Protein AF-A0A1S6XXR6-F1 (afdb_monomer)

Radius of gyration: 15.2 Å; Cα contacts (8 Å, |Δi|>4): 34; chains: 1; bounding box: 36×37×29 Å

Sequence (88 aa):
MQQAIDRAREEGIEFALPAINPKTLRHSFAMHLFFNHVPPKVAQAYMGHERYESTEVYLKVFALDVAPQLGVTFSLDHRDYSHLLTRK

Nearest PDB structures (foldseek):
  6en0-assembly1_B  TM=7.479E-01  e=3.713E-01  Enterococcus faecalis
  6en1-assembly1_A  TM=7.917E-01  e=5.353E-01  Enterococcus faecalis
  6en2-assembly1_B  TM=7.881E-01  e=8.200E-01  Enterococcus faecalis
  6emy-assembly1_B  TM=7.494E-01  e=1.112E+00  Enterococcus faecalis

InterPro domains:
  IPR002104 Integrase, catalytic domain [PF00589] (3-61)
  IPR011010 DNA breaking-rejoining enzyme, catalytic core [SSF56349] (12-63)
  IPR013762 Integrase-like, catalytic domain superfamily [G3DSA:1.10.443.10] (1-64)

Organism: Enterobacter cloacae (NCBI:txid550)

Mean predicted aligned error: 8.78 Å

Solvent-accessible surface area (backbone atoms only — not comparable to full-atom values): 5668 Å² total; per-residue (Å²): 108,67,71,58,53,54,50,34,47,75,74,70,49,81,72,96,59,97,71,86,49,76,65,53,55,51,52,52,52,52,51,52,40,51,77,70,67,47,55,68,72,58,52,27,58,78,63,70,47,92,49,67,71,76,47,46,63,59,53,61,57,55,74,64,68,46,44,83,79,69,66,67,69,90,81,71,55,75,80,74,47,52,71,75,74,54,81,130

Secondary structure (DSSP, 8-state):
-HHHHHHHHHTT---SSS---HHHHHHHHHHHHHHTT--HHHHHHHTT-SSTHHHHHHHHHHTT--TTTTT------HHHHHHHHS--

Structure (mmCIF, N/CA/C/O backbone):
data_AF-A0A1S6XXR6-F1
#
_entry.id   AF-A0A1S6XXR6-F1
#
loop_
_atom_site.group_PDB
_atom_site.id
_atom_site.type_symbol
_atom_site.label_atom_id
_atom_site.label_alt_id
_atom_site.label_comp_id
_atom_site.label_asym_id
_atom_site.label_entity_id
_atom_site.label_se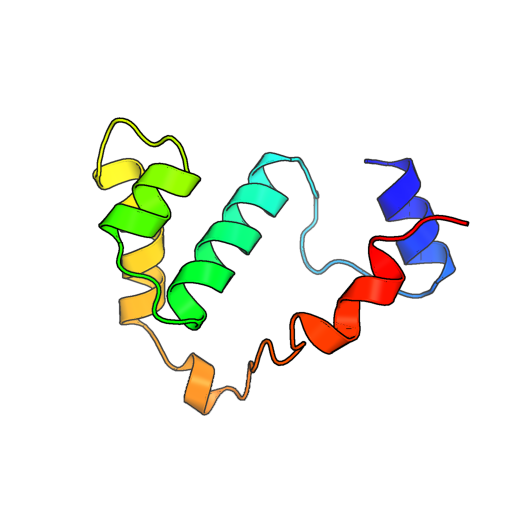q_id
_atom_site.pdbx_PDB_ins_code
_atom_site.Cartn_x
_atom_site.Cartn_y
_atom_site.Cartn_z
_atom_site.occupancy
_atom_site.B_iso_or_equiv
_atom_site.auth_seq_id
_atom_site.auth_comp_id
_atom_site.auth_asym_id
_atom_site.auth_atom_id
_atom_site.pdbx_PDB_model_num
ATOM 1 N N . MET A 1 1 ? -3.416 12.785 11.501 1.00 79.56 1 MET A N 1
ATOM 2 C CA . MET A 1 1 ? -3.360 11.321 11.700 1.00 79.56 1 MET A CA 1
ATOM 3 C C . MET A 1 1 ? -4.133 10.909 12.939 1.00 79.56 1 MET A C 1
ATOM 5 O O . MET A 1 1 ? -5.079 10.161 12.771 1.00 79.56 1 MET A O 1
ATOM 9 N N . GLN A 1 2 ? -3.835 11.471 14.118 1.00 85.50 2 GLN A N 1
ATOM 10 C CA . GLN A 1 2 ? -4.612 11.209 15.339 1.00 85.50 2 GLN A CA 1
ATOM 11 C C . GLN A 1 2 ? -6.120 11.439 15.150 1.00 85.50 2 GLN A C 1
ATOM 13 O O . GLN A 1 2 ? -6.892 10.515 15.329 1.00 85.50 2 GLN A O 1
ATOM 18 N N . GLN A 1 3 ? -6.509 12.589 14.590 1.00 88.69 3 GLN A N 1
ATOM 19 C CA . GLN A 1 3 ? -7.910 12.888 14.248 1.00 88.69 3 GLN A CA 1
ATOM 20 C C . GLN A 1 3 ? -8.600 11.820 13.379 1.00 88.69 3 GLN A C 1
ATOM 22 O O . GLN A 1 3 ? -9.793 11.587 13.517 1.00 88.69 3 GLN A O 1
ATOM 27 N N . ALA A 1 4 ? -7.867 11.180 12.461 1.00 85.88 4 ALA A N 1
ATOM 28 C CA . ALA A 1 4 ? -8.431 10.135 11.607 1.00 85.88 4 ALA A CA 1
ATOM 29 C C . ALA A 1 4 ? -8.601 8.813 12.370 1.00 85.88 4 ALA A C 1
ATOM 31 O O . ALA A 1 4 ? -9.547 8.082 12.108 1.00 85.88 4 ALA A O 1
ATOM 32 N N . ILE A 1 5 ? -7.701 8.529 13.317 1.00 88.06 5 ILE A N 1
ATOM 33 C CA . ILE A 1 5 ? -7.793 7.373 14.215 1.00 88.06 5 ILE A CA 1
ATOM 34 C C . ILE A 1 5 ? -8.967 7.560 15.179 1.00 88.06 5 ILE A C 1
ATOM 36 O O . ILE A 1 5 ? -9.761 6.641 15.346 1.00 88.06 5 ILE A O 1
ATOM 40 N N . ASP A 1 6 ? -9.111 8.753 15.758 1.00 90.75 6 ASP A N 1
ATOM 41 C CA . ASP A 1 6 ? -10.198 9.069 16.688 1.00 90.75 6 ASP A CA 1
ATOM 42 C C . ASP A 1 6 ? -11.560 8.930 15.991 1.00 90.75 6 ASP A C 1
ATOM 44 O O . ASP A 1 6 ? -12.447 8.249 16.497 1.00 90.75 6 ASP A O 1
ATOM 48 N N . ARG A 1 7 ? -11.689 9.462 14.769 1.00 91.50 7 ARG A N 1
ATOM 49 C CA . ARG A 1 7 ? -12.896 9.296 13.951 1.00 91.50 7 ARG A CA 1
ATOM 50 C C . ARG A 1 7 ? -13.183 7.833 13.603 1.00 91.50 7 ARG A C 1
ATOM 52 O O . ARG A 1 7 ? -14.323 7.399 13.708 1.00 91.50 7 ARG A O 1
ATOM 59 N N . ALA A 1 8 ? -12.172 7.070 13.186 1.00 88.94 8 ALA A N 1
ATOM 60 C CA . ALA A 1 8 ? -12.346 5.646 12.894 1.00 88.94 8 ALA A CA 1
ATOM 61 C C . ALA A 1 8 ? -12.881 4.898 14.126 1.00 88.94 8 ALA A C 1
ATOM 63 O O . ALA A 1 8 ? -13.806 4.099 14.012 1.00 88.94 8 ALA A O 1
ATOM 64 N N . ARG A 1 9 ? -12.371 5.234 15.315 1.00 90.19 9 ARG A N 1
ATOM 65 C CA . ARG A 1 9 ? -12.839 4.671 16.581 1.00 90.19 9 ARG A CA 1
ATOM 66 C C . ARG A 1 9 ? -14.289 5.045 16.899 1.00 90.19 9 ARG A C 1
ATOM 68 O O . ARG A 1 9 ? -15.039 4.185 17.350 1.00 90.19 9 ARG A O 1
ATOM 75 N N . GLU A 1 10 ? -14.696 6.290 16.655 1.00 94.06 10 GLU A N 1
ATOM 76 C CA . GLU A 1 10 ? -16.099 6.723 16.780 1.00 94.06 10 GLU A CA 1
ATOM 77 C C . GLU A 1 10 ? -17.027 5.951 15.828 1.00 94.06 10 GLU A C 1
ATOM 79 O O . GLU A 1 10 ? -18.155 5.623 16.190 1.00 94.06 10 GLU A O 1
ATOM 84 N N . GLU A 1 11 ? -16.533 5.604 14.639 1.00 93.31 11 GLU A N 1
ATOM 85 C CA . GLU A 1 11 ? -17.228 4.776 13.646 1.00 93.31 11 GLU A CA 1
ATOM 86 C C . GLU A 1 11 ? -17.150 3.260 13.959 1.00 93.31 11 GLU A C 1
ATOM 88 O O . GLU A 1 11 ? -17.663 2.442 13.196 1.00 93.31 11 GLU A O 1
ATOM 93 N N . GLY A 1 12 ? -16.541 2.860 15.086 1.00 90.69 12 GLY A N 1
ATOM 94 C CA . GLY A 1 12 ? -16.403 1.460 15.509 1.00 90.69 12 GLY A CA 1
ATOM 95 C C . GLY A 1 12 ? -15.319 0.668 14.766 1.00 90.69 12 GLY A C 1
ATOM 96 O O . GLY A 1 12 ? -15.293 -0.561 14.836 1.00 90.69 12 GLY A O 1
ATOM 97 N N . ILE A 1 13 ? -14.430 1.354 14.046 1.00 87.56 13 ILE A N 1
ATOM 98 C CA . ILE A 1 13 ? -13.323 0.770 13.287 1.00 87.56 13 ILE A CA 1
ATOM 99 C C . ILE A 1 13 ? -12.071 0.743 14.173 1.00 87.56 13 ILE A C 1
ATOM 101 O O . ILE A 1 13 ? -11.505 1.782 14.515 1.00 87.56 13 ILE A O 1
ATOM 105 N N . GLU A 1 14 ? -11.604 -0.459 14.506 1.00 85.75 14 GLU A N 1
ATOM 106 C CA . GLU A 1 14 ? -10.372 -0.691 15.269 1.00 85.75 14 GLU A CA 1
ATOM 107 C C . GLU A 1 14 ? -9.232 -1.130 14.337 1.00 85.75 14 GLU A C 1
ATOM 109 O O . GLU A 1 14 ? -9.411 -1.965 13.445 1.00 85.75 14 GLU A O 1
ATOM 114 N N . PHE A 1 15 ? -8.031 -0.588 14.547 1.00 83.88 15 PHE A N 1
ATOM 115 C CA . PHE A 1 15 ? -6.851 -0.983 13.779 1.00 83.88 15 PHE A CA 1
ATOM 116 C C . PHE A 1 15 ? -6.101 -2.115 14.485 1.00 83.88 15 PHE A C 1
ATOM 118 O O . PHE A 1 15 ? -5.789 -2.027 15.667 1.00 83.88 15 PHE A O 1
ATOM 125 N N . ALA A 1 16 ? -5.710 -3.148 13.736 1.00 85.31 16 ALA A N 1
ATOM 126 C CA . ALA A 1 16 ? -4.962 -4.288 14.280 1.00 85.31 16 ALA A CA 1
ATOM 127 C C . ALA A 1 16 ? -3.525 -3.947 14.729 1.00 85.31 16 ALA A C 1
ATOM 129 O O . ALA A 1 16 ? -2.880 -4.740 15.413 1.00 85.31 16 ALA A O 1
ATOM 130 N N . LEU A 1 17 ? -2.993 -2.795 14.313 1.00 85.50 17 LEU A N 1
ATOM 131 C CA . LEU A 1 17 ? -1.633 -2.373 14.637 1.00 85.50 17 LEU A CA 1
ATOM 132 C C . LEU A 1 17 ? -1.642 -1.381 15.808 1.00 85.50 17 LEU A C 1
ATOM 134 O O . LEU A 1 17 ? -2.442 -0.447 15.799 1.00 85.50 17 LEU A O 1
ATOM 138 N N . PRO A 1 18 ? -0.698 -1.502 16.761 1.00 84.50 18 PRO A N 1
ATOM 139 C CA . PRO A 1 18 ? -0.675 -0.682 17.975 1.00 84.50 18 PRO A CA 1
ATOM 140 C C . PRO A 1 18 ? -0.369 0.798 17.708 1.00 84.50 18 PRO A C 1
ATOM 142 O O . PRO A 1 18 ? -0.695 1.657 18.521 1.00 84.50 18 PRO A O 1
ATOM 145 N N . ALA A 1 19 ? 0.2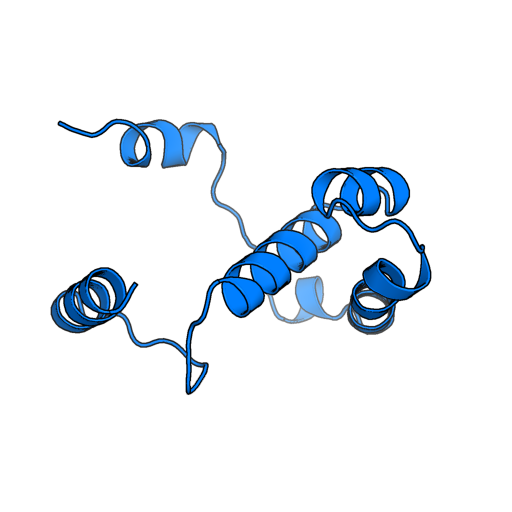75 1.109 16.580 1.00 86.75 19 ALA A N 1
ATOM 146 C CA . ALA A 1 19 ? 0.553 2.474 16.160 1.00 86.75 19 ALA A CA 1
ATOM 147 C C . ALA A 1 19 ? 0.445 2.599 14.639 1.00 86.75 19 ALA A C 1
ATOM 149 O O . ALA A 1 19 ? 1.143 1.910 13.886 1.00 86.75 19 ALA A O 1
ATOM 150 N N . ILE A 1 20 ? -0.393 3.530 14.184 1.00 89.69 20 ILE A N 1
ATOM 151 C CA . ILE A 1 20 ? -0.483 3.897 12.772 1.00 89.69 20 ILE A CA 1
ATOM 152 C C . ILE A 1 20 ? 0.334 5.170 12.570 1.00 89.69 20 ILE A C 1
ATOM 154 O O . ILE A 1 20 ? 0.049 6.215 13.151 1.00 89.69 20 ILE A O 1
ATOM 158 N N . ASN A 1 21 ? 1.357 5.084 11.726 1.00 90.69 21 ASN A N 1
ATOM 159 C CA . ASN A 1 21 ? 2.166 6.221 11.297 1.00 90.69 21 ASN A CA 1
ATOM 160 C C . ASN A 1 21 ? 2.236 6.255 9.754 1.00 90.69 21 ASN A C 1
ATOM 162 O O . ASN A 1 21 ? 1.824 5.290 9.100 1.00 90.69 21 ASN A O 1
ATOM 166 N N . PRO A 1 22 ? 2.737 7.339 9.134 1.00 90.56 22 PRO A N 1
ATOM 167 C CA . PRO A 1 22 ? 2.771 7.444 7.673 1.00 90.56 22 PRO A CA 1
ATOM 168 C C . PRO A 1 22 ? 3.519 6.291 6.986 1.00 90.56 22 PRO A C 1
ATOM 170 O O . PRO A 1 22 ? 3.158 5.879 5.885 1.00 90.56 22 PRO A O 1
ATOM 173 N N . LYS A 1 23 ? 4.536 5.724 7.646 1.00 90.88 23 LYS A N 1
ATOM 174 C CA . LYS A 1 23 ? 5.291 4.580 7.131 1.00 90.88 23 LYS A CA 1
ATOM 175 C C . LYS A 1 23 ? 4.458 3.294 7.154 1.00 90.88 23 LYS A C 1
ATOM 177 O O . LYS A 1 23 ? 4.532 2.533 6.196 1.00 90.88 23 LYS A O 1
ATOM 182 N N . THR A 1 24 ? 3.607 3.091 8.162 1.00 90.56 24 THR A N 1
ATOM 183 C CA . THR A 1 24 ? 2.625 1.992 8.194 1.00 90.56 24 THR A CA 1
ATOM 184 C C . THR A 1 24 ? 1.713 2.021 6.964 1.00 90.56 24 THR A C 1
ATOM 186 O O . THR A 1 24 ? 1.538 0.998 6.307 1.00 90.56 24 THR A O 1
ATOM 189 N N . LEU A 1 25 ? 1.196 3.200 6.600 1.00 88.50 25 LEU A N 1
ATOM 190 C CA . LEU A 1 25 ? 0.355 3.368 5.407 1.00 88.50 25 LEU A CA 1
ATOM 191 C C . LEU A 1 25 ? 1.139 3.151 4.104 1.00 88.50 25 LEU A C 1
ATOM 193 O O . LEU A 1 25 ? 0.625 2.583 3.145 1.00 88.50 25 LEU A O 1
ATOM 197 N N . ARG A 1 26 ? 2.413 3.557 4.065 1.00 91.19 26 ARG A N 1
ATOM 198 C CA . ARG A 1 26 ? 3.296 3.268 2.925 1.00 91.19 26 ARG A CA 1
ATOM 199 C C . ARG A 1 26 ? 3.501 1.761 2.744 1.00 91.19 26 ARG A C 1
ATOM 201 O O . ARG A 1 26 ? 3.449 1.275 1.618 1.00 91.19 26 ARG A O 1
ATOM 208 N N . HIS A 1 27 ? 3.707 1.030 3.840 1.00 90.12 27 HIS A N 1
ATOM 209 C CA . HIS A 1 27 ? 3.843 -0.426 3.820 1.00 90.12 27 HIS A CA 1
ATOM 210 C C . HIS A 1 27 ? 2.556 -1.114 3.347 1.00 90.12 27 HIS A C 1
ATOM 212 O O . HIS A 1 27 ? 2.631 -2.014 2.511 1.00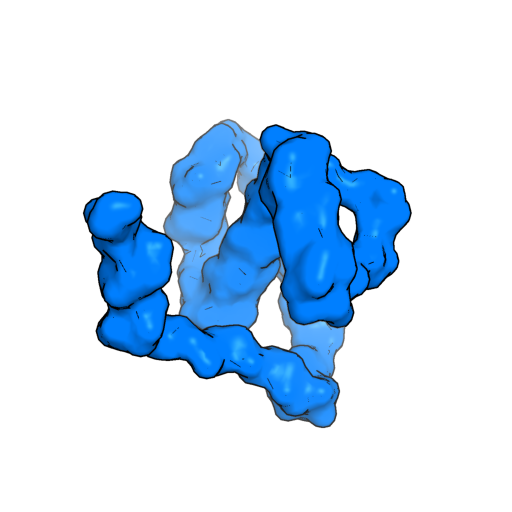 90.12 27 HIS A O 1
ATOM 218 N N . SER A 1 28 ? 1.384 -0.679 3.825 1.00 88.25 28 SER A N 1
ATOM 219 C CA . SER A 1 28 ? 0.110 -1.257 3.382 1.00 88.25 28 SER A CA 1
ATOM 220 C C . SER A 1 28 ? -0.142 -1.003 1.896 1.00 88.25 28 SER A C 1
ATOM 222 O O . SER A 1 28 ? -0.547 -1.926 1.192 1.00 88.25 28 SER A O 1
ATOM 224 N N . PHE A 1 29 ? 0.167 0.193 1.391 1.00 90.38 29 PHE A N 1
ATOM 225 C CA . PHE A 1 29 ? 0.066 0.504 -0.035 1.00 90.38 29 PHE A CA 1
ATOM 226 C C . PHE A 1 29 ? 0.997 -0.372 -0.889 1.00 90.38 29 PHE A C 1
ATOM 228 O O . PHE A 1 29 ? 0.554 -0.930 -1.891 1.00 90.38 29 PHE A O 1
ATOM 235 N N . ALA A 1 30 ? 2.251 -0.576 -0.473 1.00 90.69 30 ALA A N 1
ATOM 236 C CA . ALA A 1 30 ? 3.167 -1.479 -1.172 1.00 90.69 30 ALA A CA 1
ATOM 237 C C . ALA A 1 30 ? 2.622 -2.916 -1.242 1.00 90.69 30 ALA A C 1
ATOM 239 O O . ALA A 1 30 ? 2.611 -3.513 -2.316 1.00 90.69 30 ALA A O 1
ATOM 240 N N . MET A 1 31 ? 2.112 -3.449 -0.126 1.00 88.62 31 MET A N 1
ATOM 241 C CA . MET A 1 31 ? 1.492 -4.779 -0.098 1.00 88.62 31 MET A CA 1
ATOM 242 C C . MET A 1 31 ? 0.288 -4.883 -1.041 1.00 88.62 31 MET A C 1
ATOM 244 O O . MET A 1 31 ? 0.169 -5.876 -1.752 1.00 88.62 31 MET A O 1
ATOM 248 N N . HIS A 1 32 ? -0.562 -3.852 -1.112 1.00 85.38 32 HIS A N 1
ATOM 249 C CA . HIS A 1 32 ? -1.691 -3.831 -2.050 1.00 85.38 32 HIS A CA 1
ATOM 250 C C . HIS A 1 32 ? -1.233 -3.907 -3.509 1.00 85.38 32 HIS A C 1
ATOM 252 O O . HIS A 1 32 ? -1.842 -4.630 -4.293 1.00 85.38 32 HIS A O 1
ATOM 258 N N . LEU A 1 33 ? -0.159 -3.203 -3.882 1.00 87.38 33 LEU A N 1
ATOM 259 C CA . LEU A 1 33 ? 0.396 -3.288 -5.236 1.00 87.38 33 LEU A CA 1
ATOM 260 C C . LEU A 1 33 ? 0.844 -4.721 -5.561 1.00 87.38 33 LEU A C 1
ATOM 262 O O . LEU A 1 33 ? 0.526 -5.230 -6.633 1.00 87.38 33 LEU A O 1
ATOM 266 N N . PHE A 1 34 ? 1.524 -5.397 -4.633 1.00 84.88 34 PHE A N 1
ATOM 267 C CA . PHE A 1 34 ? 1.976 -6.775 -4.848 1.00 84.88 34 PHE A CA 1
ATOM 268 C C . PHE A 1 34 ? 0.831 -7.788 -4.899 1.00 84.88 34 PHE A C 1
ATOM 270 O O . PHE A 1 34 ? 0.841 -8.652 -5.772 1.00 84.88 34 PHE A O 1
ATOM 277 N N . PHE A 1 35 ? -0.186 -7.651 -4.043 1.00 80.62 35 PHE A N 1
ATOM 278 C CA . PHE A 1 35 ? -1.387 -8.492 -4.110 1.00 80.62 35 PHE A CA 1
ATOM 279 C C . PHE A 1 35 ? -2.183 -8.298 -5.405 1.00 80.62 35 PHE A C 1
ATOM 281 O O . PHE A 1 35 ? -2.835 -9.227 -5.862 1.00 80.62 35 PHE A O 1
ATOM 288 N N . ASN A 1 36 ? -2.084 -7.126 -6.035 1.00 81.81 36 ASN A N 1
ATOM 289 C CA . ASN A 1 36 ? -2.647 -6.862 -7.363 1.00 81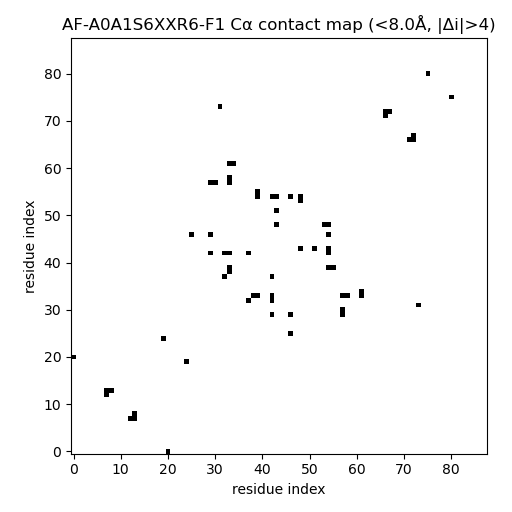.81 36 ASN A CA 1
ATOM 290 C C . ASN A 1 36 ? -1.653 -7.157 -8.503 1.00 81.81 36 ASN A C 1
ATOM 292 O O . ASN A 1 36 ? -1.815 -6.661 -9.617 1.00 81.81 36 ASN A O 1
ATOM 296 N N . HIS A 1 37 ? -0.609 -7.946 -8.232 1.00 82.44 37 HIS A N 1
ATOM 297 C CA . HIS A 1 37 ? 0.385 -8.402 -9.208 1.00 82.44 37 HIS A CA 1
ATOM 298 C C . HIS A 1 37 ? 1.117 -7.276 -9.957 1.00 82.44 37 HIS A C 1
ATOM 300 O O . HIS A 1 37 ? 1.583 -7.460 -11.086 1.00 82.44 37 HIS A O 1
ATOM 306 N N . VAL A 1 38 ? 1.264 -6.102 -9.335 1.00 87.31 38 VAL A 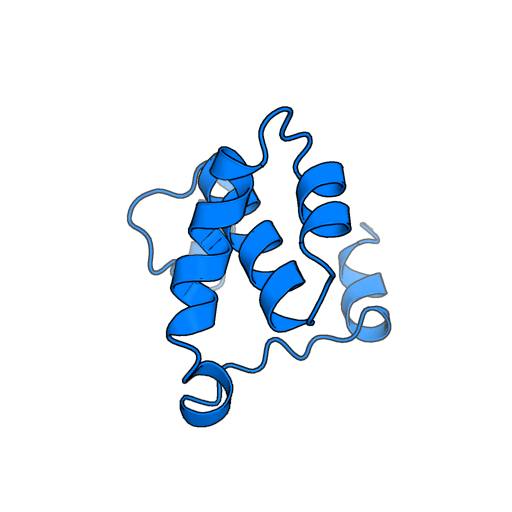N 1
ATOM 307 C CA . VAL A 1 38 ? 2.056 -5.010 -9.907 1.00 87.31 38 VAL A CA 1
ATOM 308 C C . VAL A 1 38 ? 3.531 -5.432 -9.966 1.00 87.31 38 VAL A C 1
ATOM 310 O O . VAL A 1 38 ? 4.080 -5.887 -8.958 1.00 87.31 38 VAL A O 1
ATOM 313 N N . PRO A 1 39 ? 4.219 -5.254 -11.111 1.00 89.12 39 PRO A N 1
ATOM 314 C CA . PRO A 1 39 ? 5.616 -5.647 -11.240 1.00 89.12 39 PRO A CA 1
ATOM 315 C C . PRO A 1 39 ? 6.521 -4.952 -10.207 1.00 89.12 39 PRO A C 1
ATOM 317 O O . PRO A 1 39 ? 6.394 -3.738 -10.005 1.00 89.12 39 PRO A O 1
ATOM 320 N N . PRO A 1 40 ? 7.513 -5.651 -9.618 1.00 89.38 40 PRO A N 1
ATOM 321 C CA . PRO A 1 40 ? 8.350 -5.099 -8.548 1.00 89.38 40 PRO A CA 1
ATOM 322 C C . PRO A 1 40 ? 9.062 -3.795 -8.902 1.00 89.38 40 PRO A C 1
ATOM 324 O O . PRO A 1 40 ? 9.184 -2.909 -8.064 1.00 89.38 40 PRO A O 1
ATOM 327 N N . LYS A 1 41 ? 9.481 -3.639 -10.161 1.00 91.25 41 LYS A N 1
ATOM 328 C CA . LYS A 1 41 ? 10.132 -2.418 -10.653 1.00 91.25 41 LYS A CA 1
ATOM 329 C C . LYS A 1 41 ? 9.187 -1.209 -10.670 1.00 91.25 41 LYS A C 1
ATOM 331 O O . LYS A 1 41 ? 9.619 -0.089 -10.412 1.00 91.25 41 LYS A O 1
ATOM 336 N N . VAL A 1 42 ? 7.901 -1.431 -10.948 1.00 92.69 42 VAL A N 1
ATOM 337 C CA . VAL A 1 42 ? 6.869 -0.382 -10.925 1.00 92.69 42 VAL A CA 1
ATOM 338 C C . VAL A 1 42 ? 6.538 -0.017 -9.481 1.00 92.69 42 VAL A C 1
ATOM 340 O O . VAL A 1 42 ? 6.537 1.162 -9.131 1.00 92.69 42 VAL A O 1
ATOM 343 N N . ALA A 1 43 ? 6.358 -1.020 -8.617 1.00 91.00 43 ALA A N 1
ATOM 344 C CA . ALA A 1 43 ? 6.162 -0.798 -7.189 1.00 91.00 43 ALA A CA 1
ATOM 345 C C . ALA A 1 43 ? 7.351 -0.044 -6.565 1.00 91.00 43 ALA A C 1
ATOM 347 O O . ALA A 1 43 ? 7.144 0.919 -5.834 1.00 91.00 43 ALA A O 1
ATOM 348 N N . GLN A 1 44 ? 8.592 -0.400 -6.914 1.00 93.56 44 GLN A N 1
ATOM 349 C CA . GLN A 1 44 ? 9.801 0.312 -6.486 1.00 93.56 44 GLN A CA 1
ATOM 350 C C . GLN A 1 44 ? 9.764 1.797 -6.874 1.00 93.56 44 GLN A C 1
ATOM 352 O O . GLN A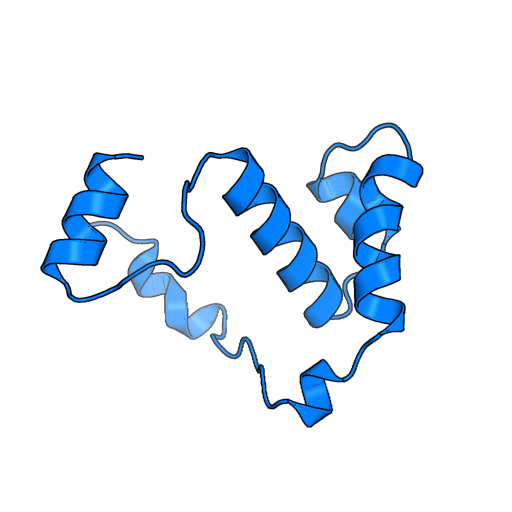 1 44 ? 10.089 2.651 -6.047 1.00 93.56 44 GLN A O 1
ATOM 357 N N . ALA A 1 45 ? 9.353 2.107 -8.108 1.00 93.88 45 ALA A N 1
ATOM 358 C CA . ALA A 1 45 ? 9.240 3.480 -8.590 1.00 93.88 45 ALA A CA 1
ATOM 359 C C . ALA A 1 45 ? 8.173 4.270 -7.815 1.00 93.88 45 ALA A C 1
ATOM 361 O O . ALA A 1 45 ? 8.456 5.370 -7.342 1.00 93.88 45 ALA A O 1
ATOM 362 N N . TYR A 1 46 ? 6.986 3.694 -7.591 1.00 93.19 46 TYR A N 1
ATOM 363 C CA . TYR A 1 46 ? 5.955 4.312 -6.742 1.00 93.19 46 TYR A CA 1
ATOM 364 C C . TYR A 1 46 ? 6.414 4.490 -5.294 1.00 93.19 46 TYR A C 1
ATOM 366 O O . TYR A 1 46 ? 6.038 5.452 -4.625 1.00 93.19 46 TYR A O 1
ATOM 374 N N . MET A 1 47 ? 7.260 3.583 -4.810 1.00 90.88 47 MET A N 1
ATOM 375 C CA . MET A 1 47 ? 7.880 3.656 -3.494 1.00 90.88 47 MET A CA 1
ATOM 376 C C . MET A 1 47 ? 9.082 4.595 -3.440 1.00 90.88 47 MET A C 1
ATOM 378 O O . MET A 1 47 ? 9.645 4.748 -2.361 1.00 90.88 47 MET A O 1
ATOM 382 N N . GLY A 1 48 ? 9.509 5.222 -4.539 1.00 93.00 48 GLY A N 1
ATOM 383 C CA . GLY A 1 48 ? 10.680 6.106 -4.553 1.00 93.00 48 GLY A CA 1
ATOM 384 C C . GLY A 1 48 ? 11.934 5.469 -3.942 1.00 93.00 48 GLY A C 1
ATOM 385 O O . GLY A 1 48 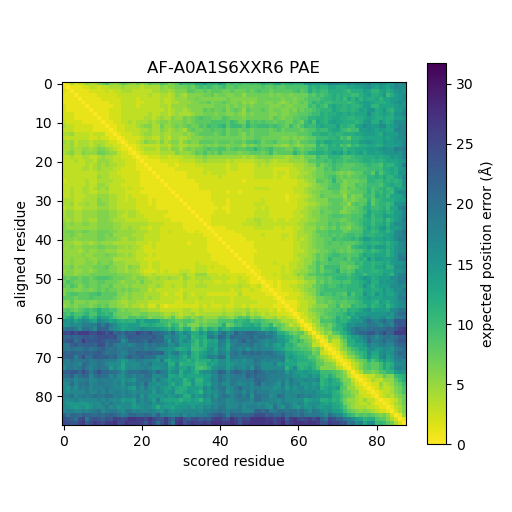? 12.736 6.162 -3.321 1.00 93.00 48 GLY A O 1
ATOM 386 N N . HIS A 1 49 ? 12.062 4.143 -4.025 1.00 94.81 49 HIS A N 1
ATOM 387 C CA . HIS A 1 49 ? 13.181 3.416 -3.441 1.00 94.81 49 HIS A CA 1
ATOM 388 C C . HIS A 1 49 ? 14.356 3.424 -4.418 1.00 94.81 49 HIS A C 1
ATOM 390 O O . HIS A 1 49 ? 14.286 2.830 -5.495 1.00 94.81 49 HIS A O 1
ATOM 396 N N . GLU A 1 50 ? 15.456 4.054 -4.014 1.00 93.00 50 GLU A N 1
ATOM 397 C CA . GLU A 1 50 ? 16.704 4.077 -4.784 1.00 93.00 50 GLU A CA 1
ATOM 398 C C . GLU A 1 50 ? 17.275 2.664 -4.980 1.00 93.00 50 GLU A C 1
ATOM 400 O O . GLU A 1 50 ? 17.755 2.309 -6.054 1.00 93.00 50 GLU A O 1
ATOM 405 N N . ARG A 1 51 ? 17.164 1.834 -3.940 1.00 91.88 51 ARG A N 1
ATOM 406 C CA . ARG A 1 51 ? 17.720 0.482 -3.870 1.00 91.88 51 ARG A CA 1
ATOM 407 C C . ARG A 1 51 ? 16.627 -0.577 -3.948 1.00 91.88 51 ARG A C 1
ATOM 409 O O . ARG A 1 51 ? 15.585 -0.446 -3.299 1.00 91.88 51 ARG A O 1
ATOM 416 N N . TYR A 1 52 ? 16.874 -1.644 -4.703 1.00 87.75 52 TYR A N 1
ATOM 417 C CA . TYR A 1 52 ? 15.904 -2.725 -4.893 1.00 87.75 52 TYR A CA 1
ATOM 418 C C . TYR A 1 52 ? 15.611 -3.471 -3.584 1.00 87.75 52 TYR A C 1
ATOM 420 O O . TYR A 1 52 ? 14.467 -3.818 -3.303 1.00 87.75 52 TYR A O 1
ATOM 428 N N . GLU A 1 53 ? 16.619 -3.620 -2.731 1.00 88.56 53 GLU A N 1
ATOM 429 C CA . GLU A 1 53 ? 16.576 -4.302 -1.437 1.00 88.56 53 GLU A CA 1
ATOM 430 C C . GLU A 1 53 ? 15.527 -3.691 -0.495 1.00 88.56 53 GLU A C 1
ATOM 432 O O . GLU A 1 53 ? 14.933 -4.386 0.326 1.00 88.56 53 GLU A O 1
ATOM 437 N N . SER A 1 54 ? 15.242 -2.392 -0.645 1.00 8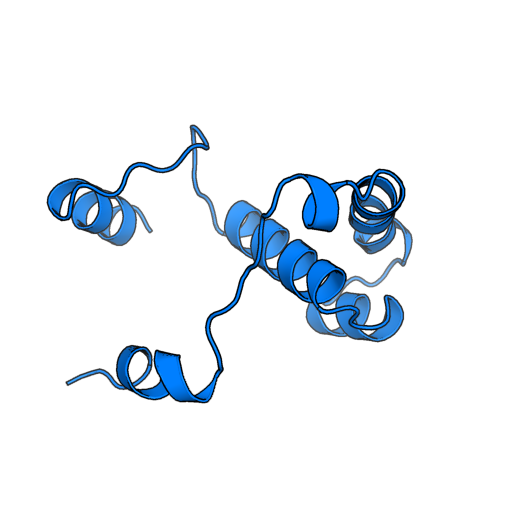7.19 54 SER A N 1
ATOM 438 C CA . SER A 1 54 ? 14.199 -1.699 0.128 1.00 87.19 54 SER A CA 1
ATOM 439 C C . SER A 1 54 ? 12.779 -2.101 -0.293 1.00 87.19 54 SER A C 1
ATOM 441 O O . SER A 1 54 ? 11.834 -1.957 0.481 1.00 87.19 54 SER A O 1
ATOM 443 N N . THR A 1 55 ? 12.619 -2.608 -1.517 1.00 89.19 55 THR A N 1
ATOM 444 C CA . THR A 1 55 ? 11.357 -3.120 -2.073 1.00 89.19 55 THR A CA 1
ATOM 445 C C . THR A 1 55 ? 11.264 -4.643 -1.950 1.00 89.19 55 THR A C 1
ATOM 447 O O . THR A 1 55 ? 10.177 -5.181 -1.759 1.00 89.19 55 THR A O 1
ATOM 450 N N . GLU A 1 56 ? 12.393 -5.349 -2.005 1.00 88.25 56 GLU A N 1
ATOM 451 C CA . GLU A 1 56 ? 12.452 -6.814 -1.961 1.00 88.25 56 GLU A CA 1
ATOM 452 C C . GLU A 1 56 ? 11.833 -7.408 -0.683 1.00 88.25 56 GLU A C 1
ATOM 454 O O . GLU A 1 56 ? 11.269 -8.501 -0.716 1.00 88.25 56 GLU A O 1
ATOM 459 N N . VAL A 1 57 ? 11.865 -6.681 0.439 1.00 87.38 57 VAL A N 1
ATOM 460 C CA . VAL A 1 57 ? 11.260 -7.125 1.708 1.00 87.38 57 VAL A CA 1
ATOM 461 C C . VAL A 1 57 ? 9.784 -7.522 1.543 1.00 87.38 57 VAL A C 1
ATOM 463 O O . VAL A 1 57 ? 9.351 -8.488 2.167 1.00 87.38 57 VAL A O 1
ATOM 466 N N . TYR A 1 58 ? 9.026 -6.854 0.666 1.00 85.00 58 TYR A N 1
ATOM 467 C CA . TYR A 1 58 ? 7.621 -7.197 0.411 1.00 85.00 58 TYR A CA 1
ATOM 468 C C . TYR A 1 58 ? 7.453 -8.469 -0.432 1.00 85.00 58 TYR A C 1
ATOM 470 O O . TYR A 1 58 ? 6.485 -9.204 -0.255 1.00 85.00 58 TYR A O 1
ATOM 478 N N . LEU A 1 59 ? 8.416 -8.782 -1.305 1.00 81.19 59 LEU A N 1
ATOM 479 C CA . LEU A 1 59 ? 8.392 -10.009 -2.107 1.00 81.19 59 LEU A CA 1
ATOM 480 C C . LEU A 1 59 ? 8.635 -11.258 -1.264 1.00 81.19 59 LEU A C 1
ATOM 482 O O . LEU A 1 59 ? 8.142 -12.325 -1.605 1.00 81.19 59 LEU A O 1
ATOM 486 N N . LYS A 1 60 ? 9.338 -11.132 -0.134 1.00 79.94 60 LYS A N 1
ATOM 487 C CA . LYS A 1 60 ? 9.497 -12.237 0.825 1.00 79.94 60 LYS A CA 1
ATOM 488 C C . LYS A 1 60 ? 8.166 -12.623 1.470 1.00 79.94 60 LYS A C 1
ATOM 490 O O . LYS A 1 60 ? 7.941 -13.796 1.732 1.00 79.94 60 LYS A O 1
ATOM 495 N N . VAL A 1 61 ? 7.281 -11.647 1.681 1.00 70.12 61 VAL A N 1
ATOM 496 C CA . VAL A 1 61 ? 5.912 -11.885 2.164 1.00 70.12 61 VAL A CA 1
ATOM 497 C C . VAL A 1 61 ? 5.060 -12.510 1.058 1.00 70.12 61 VAL A C 1
ATOM 499 O O . VAL A 1 61 ? 4.313 -13.441 1.326 1.00 70.12 61 VAL A O 1
ATOM 502 N N . PHE A 1 62 ? 5.234 -12.070 -0.191 1.00 63.41 62 PHE A N 1
ATOM 503 C CA . PHE A 1 62 ? 4.594 -12.694 -1.353 1.00 63.41 62 PHE A CA 1
ATOM 504 C C . PHE A 1 62 ? 5.098 -14.125 -1.620 1.00 63.41 62 PHE A C 1
ATOM 506 O O . PHE A 1 62 ? 4.351 -14.974 -2.066 1.00 63.41 62 PHE A O 1
ATOM 513 N N . ALA A 1 63 ? 6.345 -14.474 -1.311 1.00 62.38 63 ALA A N 1
ATOM 514 C CA . ALA A 1 63 ? 6.804 -15.862 -1.451 1.00 62.38 63 ALA A CA 1
ATOM 515 C C . ALA A 1 63 ? 6.085 -16.838 -0.491 1.00 62.38 63 ALA A C 1
ATOM 517 O O . ALA A 1 63 ? 6.134 -18.049 -0.696 1.00 62.38 63 ALA A O 1
ATOM 518 N N . LEU A 1 64 ? 5.410 -16.314 0.538 1.00 62.81 64 LEU A N 1
ATOM 519 C CA . LEU A 1 64 ? 4.568 -17.065 1.468 1.00 62.81 64 LEU A CA 1
ATOM 520 C C . LEU A 1 64 ? 3.095 -17.113 1.019 1.00 62.81 64 LEU A C 1
ATOM 522 O O . LEU A 1 64 ? 2.262 -17.500 1.834 1.00 62.81 64 LEU A O 1
ATOM 526 N N . ASP A 1 65 ? 2.758 -16.684 -0.211 1.00 61.41 65 ASP A N 1
ATOM 527 C CA . ASP A 1 65 ? 1.382 -16.364 -0.618 1.00 61.41 65 ASP A CA 1
ATOM 528 C C . ASP A 1 65 ? 0.397 -17.531 -0.440 1.00 61.41 65 ASP A C 1
ATOM 530 O O . ASP A 1 65 ? 0.209 -18.397 -1.295 1.00 61.41 65 ASP A O 1
ATOM 534 N N . VAL A 1 66 ? -0.273 -17.508 0.706 1.00 55.31 66 VAL A N 1
ATOM 535 C CA . VAL A 1 66 ? -1.540 -18.172 0.990 1.00 55.31 66 VAL A CA 1
ATOM 536 C C . VAL A 1 66 ? -2.679 -17.150 0.980 1.00 55.31 66 VAL A C 1
ATOM 538 O O . VAL A 1 66 ? -3.785 -17.510 1.354 1.00 55.31 66 VAL A O 1
ATOM 541 N N . ALA A 1 67 ? -2.484 -15.884 0.576 1.00 55.22 67 ALA A N 1
ATOM 542 C CA . ALA A 1 67 ? -3.549 -14.875 0.634 1.00 55.22 67 ALA A CA 1
ATOM 543 C C . ALA A 1 67 ? -4.795 -15.256 -0.195 1.00 55.22 67 ALA A C 1
ATOM 545 O O . ALA A 1 67 ? -5.903 -15.097 0.330 1.00 55.22 67 ALA A O 1
ATOM 546 N N . PRO A 1 68 ? -4.665 -15.878 -1.391 1.00 53.00 68 PRO A N 1
ATOM 547 C CA . PRO A 1 68 ? -5.805 -16.485 -2.080 1.00 53.00 68 PRO A CA 1
ATOM 548 C C . PRO A 1 68 ? -6.469 -17.625 -1.284 1.00 53.00 68 PRO A C 1
ATOM 550 O O . PRO A 1 68 ? -7.678 -17.808 -1.374 1.00 53.00 68 PRO A O 1
ATOM 553 N N . GLN A 1 69 ? -5.706 -18.376 -0.479 1.00 53.88 69 GLN A N 1
ATOM 554 C CA . GLN A 1 69 ? -6.214 -19.459 0.384 1.00 53.88 69 GLN A CA 1
ATOM 555 C C . GLN A 1 69 ? -6.865 -18.932 1.678 1.00 53.88 69 GLN A C 1
ATOM 557 O O . GLN A 1 69 ? -7.791 -19.546 2.196 1.00 53.88 69 GLN A O 1
ATOM 562 N N . LEU A 1 70 ? -6.404 -17.786 2.190 1.00 56.06 70 LEU A N 1
ATOM 563 C CA . LEU A 1 70 ? -6.943 -17.086 3.362 1.00 56.06 70 LEU A CA 1
ATOM 564 C C . LEU A 1 70 ? -8.153 -16.200 3.016 1.00 56.06 70 LEU A C 1
ATOM 566 O O . LEU A 1 70 ? -8.727 -15.580 3.908 1.00 56.06 70 LEU A O 1
ATOM 570 N N . GLY A 1 71 ? -8.533 -16.110 1.736 1.00 52.16 71 GLY A N 1
ATOM 571 C CA . GLY A 1 71 ? -9.684 -15.328 1.277 1.00 52.16 71 GLY A CA 1
ATOM 572 C C . GLY A 1 71 ? -9.521 -13.813 1.426 1.00 52.16 71 GLY A C 1
ATOM 573 O O . GLY A 1 71 ? -10.501 -13.078 1.301 1.00 52.16 71 GLY A O 1
ATOM 574 N N . VAL A 1 72 ? -8.304 -13.319 1.685 1.00 55.28 72 VAL A N 1
ATOM 575 C CA . VAL A 1 72 ? -8.040 -11.882 1.815 1.00 55.28 72 VAL A CA 1
ATOM 576 C C . VAL A 1 72 ? -8.034 -11.272 0.417 1.00 55.28 72 VAL A C 1
ATOM 578 O O . VAL A 1 72 ? -7.012 -11.225 -0.261 1.00 55.28 72 VAL A O 1
ATOM 581 N N . THR A 1 73 ? -9.205 -10.818 -0.020 1.00 55.53 73 THR A N 1
ATOM 582 C CA . THR A 1 73 ? -9.375 -10.126 -1.298 1.00 55.53 73 THR A CA 1
ATOM 583 C C . THR A 1 73 ? -9.569 -8.641 -1.031 1.00 55.53 73 THR A C 1
ATOM 585 O O . THR A 1 73 ? -10.598 -8.229 -0.499 1.00 55.53 73 THR A O 1
ATOM 588 N N . PHE A 1 74 ? -8.608 -7.815 -1.443 1.00 60.62 74 PHE A N 1
ATOM 589 C CA . PHE A 1 74 ? -8.770 -6.359 -1.471 1.00 60.62 74 PHE A CA 1
ATOM 590 C C . PHE A 1 74 ? -9.576 -5.973 -2.715 1.00 60.62 74 PHE A C 1
ATOM 592 O O . PHE A 1 74 ? -9.050 -5.410 -3.669 1.00 60.62 74 PHE A O 1
ATOM 599 N N . SER A 1 75 ? -10.851 -6.359 -2.737 1.00 58.31 75 SER A N 1
ATOM 600 C CA . SER A 1 75 ? -11.777 -6.037 -3.824 1.00 58.31 75 SER A CA 1
ATOM 601 C C . SER A 1 75 ? -12.558 -4.786 -3.455 1.00 58.31 75 SER A C 1
ATOM 603 O O . SER A 1 75 ? -13.669 -4.836 -2.943 1.00 58.31 75 SER A O 1
ATOM 605 N N . LEU A 1 76 ? -11.939 -3.639 -3.693 1.00 60.81 76 LEU A N 1
ATOM 606 C CA . LEU A 1 76 ? -12.683 -2.408 -3.888 1.00 60.81 76 LEU A CA 1
ATOM 607 C C . LEU A 1 76 ? -12.228 -1.865 -5.237 1.00 60.81 76 LEU A C 1
ATOM 609 O O . LEU A 1 76 ? -11.045 -1.571 -5.408 1.00 60.81 76 LEU A O 1
ATOM 613 N N . ASP A 1 77 ? -13.123 -1.830 -6.222 1.00 64.69 77 ASP A N 1
ATOM 614 C CA . ASP A 1 77 ? -12.793 -1.329 -7.554 1.00 64.69 77 ASP A CA 1
ATOM 615 C C . ASP A 1 77 ? -12.588 0.193 -7.485 1.00 64.69 77 ASP A C 1
ATOM 617 O O . ASP A 1 77 ? -13.258 0.891 -6.725 1.00 64.69 77 ASP A O 1
ATOM 621 N N . HIS A 1 78 ? -11.690 0.748 -8.302 1.00 61.97 78 HIS A N 1
ATOM 622 C CA . HIS A 1 78 ? -11.508 2.201 -8.408 1.00 61.97 78 HIS A CA 1
ATOM 623 C C . HIS A 1 78 ? -12.762 3.005 -8.719 1.00 61.97 78 HIS A C 1
ATOM 625 O O . HIS A 1 78 ? -12.875 4.163 -8.305 1.00 61.97 78 HIS A O 1
ATOM 631 N N . ARG A 1 79 ? -13.725 2.391 -9.400 1.00 67.06 79 ARG A N 1
ATOM 632 C CA . ARG A 1 79 ? -15.042 2.975 -9.638 1.00 67.06 79 ARG A CA 1
ATOM 633 C C . ARG A 1 79 ? -15.795 3.145 -8.323 1.00 67.06 79 ARG A C 1
ATOM 635 O O . ARG A 1 79 ? -16.398 4.199 -8.104 1.00 67.06 79 ARG A O 1
ATOM 642 N N . ASP A 1 80 ? -15.664 2.173 -7.428 1.00 69.44 80 ASP A N 1
ATOM 643 C CA . ASP A 1 80 ? -16.413 2.083 -6.182 1.00 69.44 80 ASP A CA 1
ATOM 644 C C . ASP A 1 80 ? -15.936 3.078 -5.133 1.00 69.44 80 ASP A C 1
ATOM 646 O O . ASP A 1 80 ? -16.744 3.475 -4.313 1.00 69.44 80 ASP A O 1
ATOM 650 N N . TYR A 1 81 ? -14.689 3.560 -5.154 1.00 68.31 81 TYR A N 1
ATOM 651 C CA . TYR A 1 81 ? -14.204 4.545 -4.169 1.00 68.31 81 TYR A CA 1
ATOM 652 C C . TYR A 1 81 ? -14.036 5.968 -4.710 1.00 68.31 81 TYR A C 1
ATOM 654 O O . TYR A 1 81 ? -13.641 6.871 -3.970 1.00 68.31 81 TYR A O 1
ATOM 662 N N . SER A 1 82 ? -14.379 6.217 -5.976 1.00 70.81 82 SER A N 1
ATOM 663 C CA . SER A 1 82 ? -14.343 7.563 -6.572 1.00 70.81 82 SER A CA 1
ATOM 664 C C . SER A 1 82 ? -15.154 8.596 -5.766 1.00 70.81 82 SER A C 1
ATOM 666 O O . SER A 1 82 ? -14.719 9.737 -5.585 1.00 70.81 82 SER A O 1
ATOM 668 N N . HIS A 1 83 ? -16.281 8.162 -5.193 1.00 70.25 83 HIS A N 1
ATOM 669 C CA . HIS A 1 83 ? -17.154 8.969 -4.340 1.00 70.25 83 HIS A CA 1
ATOM 670 C C . HIS A 1 83 ? -16.567 9.268 -2.947 1.00 70.25 83 HIS A C 1
ATOM 672 O O . HIS A 1 83 ? -17.010 10.205 -2.292 1.00 70.25 83 HIS A O 1
ATOM 678 N N . LEU A 1 84 ? -15.566 8.504 -2.492 1.00 67.94 84 LEU A N 1
ATOM 679 C CA . LEU A 1 84 ? -14.871 8.729 -1.216 1.00 67.94 84 LEU A CA 1
ATOM 680 C C . LEU A 1 84 ? -13.736 9.756 -1.350 1.00 67.94 84 LEU A C 1
ATOM 682 O O . LEU A 1 84 ? -13.336 10.377 -0.368 1.00 67.94 84 LEU A O 1
ATOM 686 N N . LEU A 1 85 ? -13.215 9.943 -2.568 1.00 67.81 85 LEU A N 1
ATOM 687 C CA . LEU A 1 85 ? -12.158 10.913 -2.881 1.00 67.81 85 LEU A CA 1
ATOM 688 C C . LEU A 1 85 ? -12.706 12.324 -3.125 1.00 67.81 85 LEU A C 1
ATOM 690 O O . LEU A 1 85 ? -11.966 13.306 -3.041 1.00 67.81 85 LEU A O 1
ATOM 694 N N . THR A 1 86 ? -13.998 12.439 -3.430 1.00 61.50 86 THR A N 1
ATOM 695 C CA . THR A 1 86 ? -14.674 13.721 -3.622 1.00 61.50 86 THR A CA 1
ATOM 696 C C . THR A 1 86 ? -15.260 14.189 -2.296 1.00 61.50 86 THR A C 1
ATOM 698 O O . THR A 1 86 ? -16.305 13.736 -1.842 1.00 61.50 86 THR A O 1
ATOM 701 N N . ARG A 1 87 ? -14.565 15.124 -1.652 1.00 55.91 87 ARG A N 1
ATOM 702 C CA . ARG A 1 87 ? -15.093 15.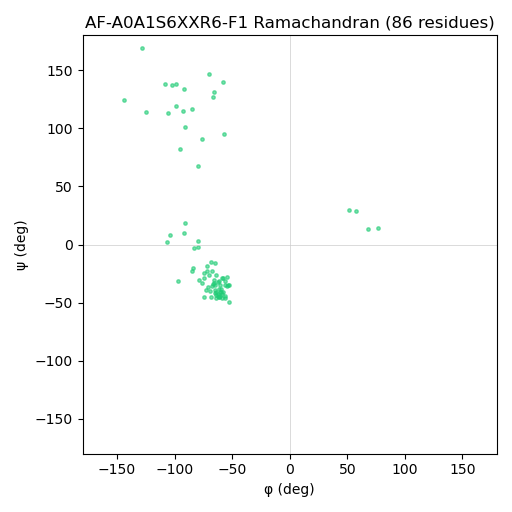843 -0.492 1.00 55.91 87 ARG A CA 1
ATOM 703 C C . ARG A 1 87 ? -16.274 16.718 -0.948 1.00 55.91 87 ARG A C 1
ATOM 705 O O . ARG A 1 87 ? -16.104 17.497 -1.886 1.00 55.91 87 ARG A O 1
ATOM 712 N N . LYS A 1 88 ? -17.434 16.602 -0.295 1.00 45.31 88 LYS A N 1
ATOM 713 C CA . LYS A 1 88 ? -18.368 17.732 -0.159 1.00 45.31 88 LYS A CA 1
ATOM 714 C C . LYS A 1 88 ? -17.912 18.610 0.999 1.00 45.31 88 LYS A C 1
ATOM 716 O O . LYS A 1 88 ? -17.437 18.034 2.005 1.00 45.31 88 LYS A O 1
#

pLDDT: mean 79.72, std 13.65, range [45.31, 94.81]

Foldseek 3Di:
DVVVQVVCVVVVHDDPDPDDDPVNVLVVVLLVCVVVVNDLVVSCVVSVPPDSVVSCVSVVVVVVPCCVVVVVDPDDDPVNCPVVPDDD